Protein AF-A0A6H1ZSN0-F1 (afdb_monomer_lite)

Sequence (52 aa):
MEKDYLGDGVYAEYDGWGIWLKANDHACPTDEIYLEPSVMEALDRFRKRCGM

pLDDT: mean 91.89, std 8.36, range [59.44, 98.38]

Radius of gyration: 11.77 Å; chains: 1; bounding box: 26×25×26 Å

Foldseek 3Di:
DPWDDPDPQWIWDDPPFWIWIFGDDPVDGPDIDTQGPVNVVVVVVVVVVVVD

Organism: NCBI:txid1070528

Structure (mmCIF, N/CA/C/O backbone):
data_AF-A0A6H1ZSN0-F1
#
_entry.id   AF-A0A6H1ZSN0-F1
#
loop_
_atom_site.group_PDB
_atom_site.id
_atom_site.type_symbol
_atom_site.label_atom_id
_atom_site.label_alt_id
_atom_site.label_comp_id
_atom_site.label_asym_id
_atom_site.label_entity_id
_atom_site.label_seq_id
_atom_site.pdbx_PDB_ins_code
_atom_site.Cartn_x
_atom_site.Cartn_y
_atom_site.Cartn_z
_atom_site.occupancy
_atom_site.B_iso_or_equiv
_atom_site.auth_seq_id
_atom_site.auth_comp_id
_atom_site.auth_asym_id
_atom_site.auth_atom_id
_atom_site.pdbx_PDB_model_num
ATOM 1 N N . MET A 1 1 ? 3.396 -13.075 -4.086 1.00 59.44 1 MET A N 1
ATOM 2 C CA . MET A 1 1 ? 2.169 -13.556 -4.780 1.00 59.44 1 MET A CA 1
ATOM 3 C C . MET A 1 1 ? 2.129 -12.917 -6.166 1.00 59.44 1 MET A C 1
ATOM 5 O O . MET A 1 1 ? 3.059 -12.188 -6.487 1.00 59.44 1 MET A O 1
ATOM 9 N N . GLU A 1 2 ? 1.138 -13.210 -7.013 1.00 76.19 2 GLU A N 1
ATOM 10 C CA . GLU A 1 2 ? 0.936 -12.419 -8.241 1.00 76.19 2 GLU A CA 1
ATOM 11 C C . GLU A 1 2 ? 0.634 -10.953 -7.867 1.00 76.19 2 GLU A C 1
ATOM 13 O O . GLU A 1 2 ? 0.114 -10.693 -6.781 1.00 76.19 2 GLU A O 1
ATOM 18 N N . LYS A 1 3 ? 1.057 -9.997 -8.703 1.00 83.44 3 LYS A N 1
ATOM 19 C CA . LYS A 1 3 ? 0.879 -8.560 -8.447 1.00 83.44 3 LYS A CA 1
ATOM 20 C C . LYS A 1 3 ? -0.541 -8.149 -8.828 1.00 83.44 3 LYS A C 1
ATOM 22 O O . LYS A 1 3 ? -0.925 -8.329 -9.982 1.00 83.44 3 LYS A O 1
ATOM 27 N N . ASP A 1 4 ? -1.261 -7.519 -7.909 1.00 93.75 4 ASP A N 1
ATOM 28 C CA . ASP A 1 4 ? -2.620 -7.031 -8.144 1.00 93.75 4 ASP A CA 1
ATOM 29 C C . ASP A 1 4 ? -2.601 -5.562 -8.575 1.00 93.75 4 ASP A C 1
ATOM 31 O O . ASP A 1 4 ? -2.088 -4.696 -7.866 1.00 93.75 4 ASP A O 1
ATOM 35 N N . TYR A 1 5 ? -3.172 -5.256 -9.742 1.00 93.25 5 TYR A N 1
ATOM 36 C CA . TYR A 1 5 ? -3.336 -3.875 -10.198 1.00 93.25 5 TYR A CA 1
ATOM 37 C C . TYR A 1 5 ? -4.540 -3.218 -9.513 1.00 93.25 5 TYR A C 1
ATOM 39 O O . TYR A 1 5 ? -5.670 -3.684 -9.658 1.00 93.25 5 TYR A O 1
ATOM 47 N N . LEU A 1 6 ? -4.306 -2.116 -8.794 1.00 94.56 6 LEU A N 1
ATOM 48 C CA . LEU A 1 6 ? -5.330 -1.404 -8.018 1.00 94.56 6 LEU A CA 1
ATOM 49 C C . LEU A 1 6 ? -5.949 -0.204 -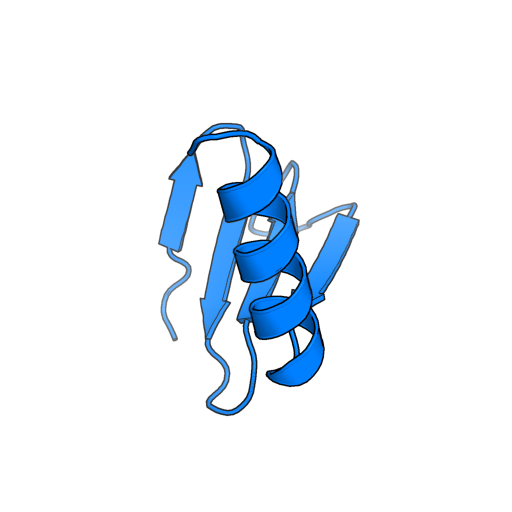8.761 1.00 94.56 6 LEU A C 1
ATOM 51 O O . LEU A 1 6 ? -6.902 0.395 -8.262 1.00 94.56 6 LEU A O 1
ATOM 55 N N . GLY A 1 7 ? -5.432 0.146 -9.943 1.00 92.38 7 GLY A N 1
ATOM 56 C CA . GLY A 1 7 ? -5.773 1.384 -10.653 1.00 92.38 7 GLY A CA 1
ATOM 57 C C . GLY A 1 7 ? -4.721 2.480 -10.457 1.00 92.38 7 GLY A C 1
ATOM 58 O O . GLY A 1 7 ? -3.817 2.341 -9.642 1.00 92.38 7 GLY A O 1
ATOM 59 N N . ASP A 1 8 ? -4.807 3.556 -11.246 1.00 92.06 8 ASP A N 1
ATOM 60 C CA . ASP A 1 8 ? -3.938 4.750 -11.142 1.00 92.06 8 ASP A CA 1
ATOM 61 C C . ASP A 1 8 ? -2.420 4.461 -11.173 1.00 92.06 8 ASP A C 1
ATOM 63 O O . ASP A 1 8 ? -1.606 5.130 -10.547 1.00 92.06 8 ASP A O 1
ATOM 67 N N . GLY A 1 9 ? -2.026 3.397 -11.878 1.00 90.75 9 GLY A N 1
ATOM 68 C CA . GLY A 1 9 ? -0.622 2.977 -11.954 1.00 90.75 9 GLY A CA 1
ATOM 69 C C . GLY A 1 9 ? -0.083 2.343 -10.666 1.00 90.75 9 GLY A C 1
ATOM 70 O O . GLY A 1 9 ? 1.130 2.185 -10.550 1.00 90.75 9 GLY A O 1
ATOM 71 N N . VAL A 1 10 ? -0.956 1.970 -9.724 1.00 94.62 10 VAL A N 1
ATOM 72 C CA . VAL A 1 10 ? -0.603 1.323 -8.454 1.00 94.62 10 VAL A CA 1
ATOM 73 C C . VAL A 1 10 ? -0.763 -0.191 -8.550 1.00 94.62 10 VAL A C 1
ATOM 75 O O . VAL A 1 10 ? -1.798 -0.706 -8.981 1.00 94.62 10 VAL A O 1
ATOM 78 N N . TYR A 1 11 ? 0.255 -0.907 -8.084 1.00 94.31 11 TYR A N 1
ATOM 79 C CA . TYR A 1 11 ? 0.295 -2.364 -8.009 1.00 94.31 11 TYR A CA 1
ATOM 80 C C . TYR A 1 11 ? 0.598 -2.800 -6.580 1.00 94.31 11 TYR A C 1
ATOM 82 O O . TYR A 1 11 ? 1.449 -2.198 -5.927 1.00 94.31 11 TYR A O 1
ATOM 90 N N . ALA A 1 12 ? -0.068 -3.851 -6.112 1.00 95.31 12 ALA A N 1
ATOM 91 C CA . ALA A 1 12 ? 0.093 -4.398 -4.775 1.00 95.31 12 ALA A CA 1
ATOM 92 C C . ALA A 1 12 ? 0.623 -5.835 -4.807 1.00 95.31 12 ALA A C 1
ATOM 94 O O . ALA A 1 12 ? 0.231 -6.639 -5.648 1.00 95.31 12 ALA A O 1
ATOM 95 N N . GLU A 1 13 ? 1.494 -6.174 -3.862 1.00 95.62 13 GLU A N 1
ATOM 96 C CA . GLU A 1 13 ? 1.970 -7.540 -3.654 1.00 95.62 13 GLU A CA 1
ATOM 97 C C . GLU A 1 13 ? 2.023 -7.854 -2.156 1.00 95.62 13 GLU A C 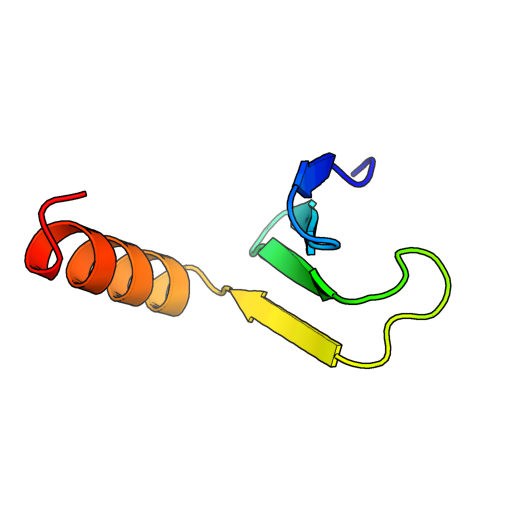1
ATOM 99 O O . GLU A 1 13 ? 2.672 -7.140 -1.394 1.00 95.62 13 GLU A O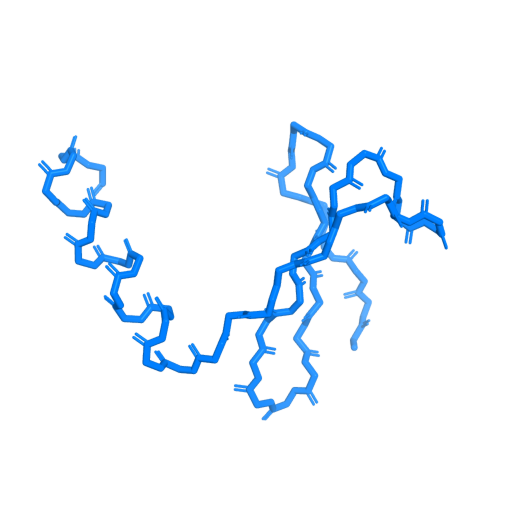 1
ATOM 104 N N . TYR A 1 14 ? 1.355 -8.932 -1.733 1.00 95.56 14 TYR A N 1
ATOM 105 C CA . TYR A 1 14 ? 1.468 -9.455 -0.370 1.00 95.56 14 TYR A CA 1
ATOM 106 C C . TYR A 1 14 ? 2.600 -10.483 -0.286 1.00 95.56 14 TYR A C 1
ATOM 108 O O . TYR A 1 14 ? 2.632 -11.452 -1.057 1.00 95.56 14 TYR A O 1
ATOM 116 N N . ASP A 1 15 ? 3.518 -10.279 0.658 1.00 94.69 15 ASP A N 1
ATOM 117 C CA . ASP A 1 15 ? 4.700 -11.131 0.850 1.00 94.69 15 ASP A CA 1
ATOM 118 C C . ASP A 1 15 ? 4.573 -12.133 2.012 1.00 94.69 15 ASP A C 1
ATOM 120 O O . ASP A 1 15 ? 5.495 -12.905 2.272 1.00 94.69 15 ASP A O 1
ATOM 124 N N . GLY A 1 16 ? 3.417 -12.167 2.684 1.00 94.38 16 GLY A N 1
ATOM 125 C CA . GLY A 1 16 ? 3.178 -13.001 3.867 1.00 94.38 16 GLY A CA 1
ATOM 126 C C . GLY A 1 16 ? 3.303 -12.251 5.195 1.00 94.38 16 GLY A C 1
ATOM 127 O O . GLY A 1 16 ? 2.936 -12.802 6.233 1.00 94.38 16 GLY A O 1
ATOM 128 N N . TRP A 1 17 ? 3.757 -10.995 5.180 1.00 94.81 17 TRP A N 1
ATOM 129 C CA . TRP A 1 17 ? 3.781 -10.124 6.356 1.00 94.81 17 TRP A CA 1
ATOM 130 C C . TRP A 1 17 ? 3.127 -8.768 6.086 1.00 94.81 17 TRP A C 1
ATOM 132 O O . TRP A 1 17 ? 2.252 -8.350 6.847 1.00 94.81 17 TRP A O 1
ATOM 142 N N . GLY A 1 18 ? 3.496 -8.109 4.990 1.00 95.88 18 GLY A N 1
ATOM 143 C CA . GLY A 1 18 ? 3.010 -6.782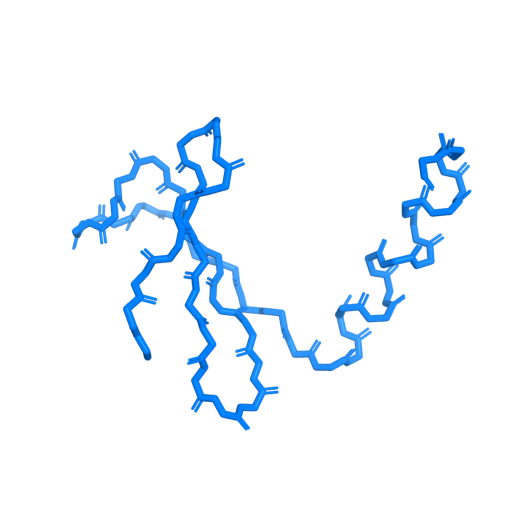 4.622 1.00 95.88 18 GLY A CA 1
ATOM 144 C C . GLY A 1 18 ? 2.701 -6.664 3.134 1.00 95.88 18 GLY A C 1
ATOM 145 O O . GLY A 1 18 ? 2.779 -7.632 2.376 1.00 95.88 18 GLY A O 1
ATOM 146 N N . ILE A 1 19 ? 2.292 -5.464 2.723 1.00 97.38 19 ILE A N 1
ATOM 147 C CA . ILE A 1 19 ? 1.915 -5.177 1.334 1.00 97.38 19 ILE A CA 1
ATOM 148 C C . ILE A 1 19 ? 2.939 -4.231 0.718 1.00 97.38 19 ILE A C 1
ATOM 150 O O . ILE A 1 19 ? 3.120 -3.113 1.192 1.00 97.38 19 ILE A O 1
ATOM 154 N N . TRP A 1 20 ? 3.558 -4.646 -0.380 1.00 96.12 20 TRP A N 1
ATOM 155 C CA . TRP A 1 20 ? 4.330 -3.764 -1.246 1.00 96.12 20 TRP A CA 1
ATOM 156 C C . TRP A 1 20 ? 3.395 -3.040 -2.200 1.00 96.12 20 TRP A C 1
ATOM 158 O O . TRP A 1 20 ? 2.733 -3.688 -3.006 1.00 96.12 20 TRP A O 1
ATOM 168 N N . LEU A 1 21 ? 3.368 -1.711 -2.139 1.00 95.50 21 LEU A N 1
ATOM 169 C CA . LEU A 1 21 ? 2.808 -0.870 -3.187 1.00 95.50 21 LEU A CA 1
ATOM 170 C C . LEU A 1 21 ? 3.925 -0.394 -4.107 1.00 95.50 21 LEU A C 1
ATOM 172 O O . LEU A 1 21 ? 4.939 0.126 -3.646 1.00 95.50 21 LEU A O 1
ATOM 176 N N . LYS A 1 22 ? 3.714 -0.555 -5.406 1.00 94.00 22 LYS A N 1
ATOM 177 C CA . LYS A 1 22 ? 4.620 -0.140 -6.477 1.00 94.00 22 LYS A CA 1
ATOM 178 C C . LYS A 1 22 ? 3.860 0.803 -7.397 1.00 94.00 22 LYS A C 1
ATOM 180 O O . LYS A 1 22 ? 2.740 0.478 -7.792 1.00 94.00 22 LYS A O 1
ATOM 185 N N . ALA A 1 23 ? 4.441 1.956 -7.708 1.00 91.94 23 ALA A N 1
ATOM 186 C CA . ALA A 1 23 ? 3.812 2.961 -8.561 1.00 91.94 23 ALA A CA 1
ATOM 187 C C . ALA A 1 23 ? 4.556 3.143 -9.893 1.00 91.94 23 ALA A C 1
ATOM 189 O O . ALA A 1 23 ? 5.738 2.817 -10.021 1.00 91.94 23 ALA A O 1
ATOM 190 N N . ASN A 1 24 ? 3.839 3.708 -10.868 1.00 81.44 24 ASN A N 1
ATOM 191 C CA . ASN A 1 24 ? 4.263 4.019 -12.238 1.00 81.44 24 ASN A CA 1
ATOM 192 C C . ASN A 1 24 ? 4.479 2.793 -13.137 1.00 81.44 24 ASN A C 1
ATOM 194 O O . ASN A 1 24 ? 3.819 2.678 -14.169 1.00 81.44 24 ASN A O 1
ATOM 198 N N . ASP A 1 25 ? 5.354 1.866 -12.750 1.00 78.25 25 ASP A N 1
ATOM 199 C CA . ASP A 1 25 ? 5.666 0.666 -13.531 1.00 78.25 25 ASP A CA 1
ATOM 200 C C . ASP A 1 25 ? 5.782 -0.565 -12.622 1.00 78.25 25 ASP A C 1
ATOM 202 O O . ASP A 1 25 ? 6.449 -0.543 -11.591 1.00 78.25 25 ASP A O 1
ATOM 206 N N . HIS A 1 26 ? 5.119 -1.664 -12.981 1.00 69.94 26 HIS A N 1
ATOM 207 C CA . HIS A 1 26 ? 5.124 -2.872 -12.153 1.00 69.94 26 HIS A CA 1
ATOM 208 C C . HIS A 1 26 ? 6.381 -3.733 -12.326 1.00 69.94 26 HIS A C 1
ATOM 210 O O . HIS A 1 26 ? 6.632 -4.596 -11.480 1.00 69.94 26 HIS A O 1
ATOM 216 N N . ALA A 1 27 ? 7.148 -3.560 -13.404 1.00 75.88 27 ALA A N 1
ATOM 217 C CA . ALA A 1 27 ? 8.385 -4.285 -13.689 1.00 75.88 27 ALA A CA 1
ATOM 218 C C . ALA A 1 27 ? 9.627 -3.537 -13.167 1.00 75.88 27 ALA A C 1
ATOM 220 O O . ALA A 1 27 ? 10.524 -4.171 -12.612 1.00 75.88 27 ALA A O 1
ATOM 221 N N . CYS A 1 28 ? 9.652 -2.210 -13.288 1.00 78.50 28 CYS A N 1
ATOM 222 C CA . CYS A 1 28 ? 10.706 -1.307 -12.830 1.00 78.50 28 CYS A CA 1
ATOM 223 C C . CYS A 1 28 ? 10.102 -0.079 -12.118 1.00 78.50 28 CYS A C 1
ATOM 225 O O . CYS A 1 28 ? 10.174 1.031 -12.654 1.00 78.50 28 CYS A O 1
ATOM 227 N N . PRO A 1 29 ? 9.495 -0.253 -10.930 1.00 79.00 29 PRO A N 1
ATOM 228 C CA . PRO A 1 29 ? 8.896 0.856 -10.195 1.00 79.00 29 PRO A CA 1
ATOM 229 C C . PRO A 1 29 ? 9.951 1.889 -9.801 1.00 79.00 29 PRO A C 1
ATOM 231 O O . PRO A 1 29 ? 11.055 1.544 -9.380 1.00 79.00 29 PRO A O 1
ATOM 234 N N . THR A 1 30 ? 9.599 3.167 -9.911 1.00 82.38 30 THR A N 1
ATOM 235 C CA . THR A 1 30 ? 10.429 4.266 -9.393 1.00 82.38 30 THR A CA 1
ATOM 236 C C . THR A 1 30 ? 10.187 4.511 -7.912 1.00 82.38 30 THR A C 1
ATOM 238 O O . THR A 1 30 ? 11.071 5.011 -7.223 1.00 82.38 30 THR A O 1
ATOM 241 N N . ASP A 1 31 ? 8.999 4.140 -7.433 1.00 89.62 31 ASP A N 1
ATOM 242 C CA . ASP A 1 31 ? 8.530 4.396 -6.081 1.00 89.62 31 ASP A CA 1
ATOM 243 C C . ASP A 1 31 ? 7.920 3.118 -5.501 1.00 89.62 31 ASP A C 1
ATOM 245 O O . ASP A 1 31 ? 7.033 2.496 -6.100 1.00 89.62 31 ASP A O 1
ATOM 249 N N . GLU A 1 32 ? 8.398 2.743 -4.317 1.00 92.88 32 GLU A N 1
ATOM 250 C CA . GLU A 1 32 ? 7.934 1.581 -3.567 1.00 92.88 32 GLU A CA 1
ATOM 251 C C . GLU A 1 32 ? 7.579 1.999 -2.135 1.00 92.88 32 GLU A C 1
ATOM 253 O O . GLU A 1 32 ? 8.338 2.707 -1.471 1.00 92.88 32 GLU A O 1
ATOM 258 N N . ILE A 1 33 ? 6.421 1.555 -1.647 1.00 95.50 33 ILE A N 1
ATOM 259 C CA . ILE A 1 33 ? 5.962 1.784 -0.275 1.00 95.50 33 ILE A CA 1
ATOM 260 C C . ILE A 1 33 ? 5.638 0.428 0.337 1.00 95.50 33 ILE A C 1
ATOM 262 O O . ILE A 1 33 ? 4.811 -0.308 -0.197 1.00 95.50 33 ILE A O 1
ATOM 266 N N . TYR A 1 34 ? 6.243 0.113 1.478 1.00 96.81 34 TYR A N 1
ATOM 267 C CA . TYR A 1 34 ? 5.907 -1.094 2.221 1.00 96.81 34 TYR A CA 1
ATOM 268 C C . TYR A 1 34 ? 4.931 -0.786 3.354 1.00 96.81 34 TYR A C 1
ATOM 270 O O . TYR A 1 34 ? 5.209 0.015 4.249 1.00 9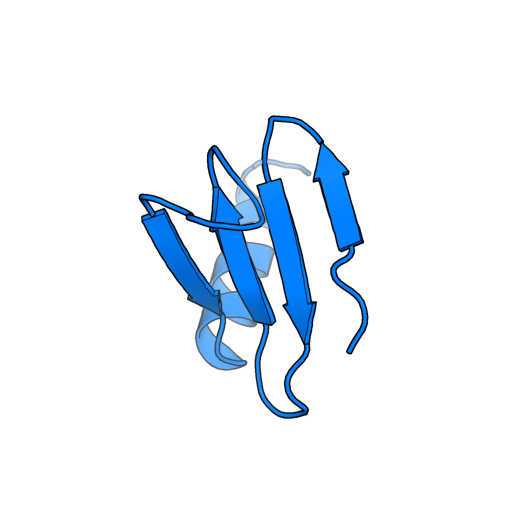6.81 34 TYR A O 1
ATOM 278 N N . LEU A 1 35 ? 3.767 -1.422 3.306 1.00 97.81 35 LEU A N 1
ATOM 279 C CA . LEU A 1 35 ? 2.717 -1.288 4.300 1.00 97.81 35 LEU A CA 1
ATOM 280 C C . LEU A 1 35 ? 2.799 -2.457 5.280 1.00 97.81 35 LEU A C 1
ATOM 282 O O . LEU A 1 35 ? 2.131 -3.482 5.130 1.00 97.81 35 LEU A O 1
ATOM 286 N N . GLU A 1 36 ? 3.631 -2.286 6.303 1.00 97.50 36 GLU A N 1
ATOM 287 C CA . GLU A 1 36 ? 3.622 -3.152 7.483 1.00 97.50 36 GLU A CA 1
ATOM 288 C C . GLU A 1 36 ? 2.265 -3.085 8.210 1.00 97.50 36 GLU A C 1
ATOM 290 O O . GLU A 1 36 ? 1.532 -2.098 8.057 1.00 97.50 36 GLU A O 1
ATOM 295 N N . PRO A 1 37 ? 1.923 -4.075 9.060 1.00 97.06 37 PRO A N 1
ATOM 296 C CA . PRO A 1 37 ? 0.620 -4.124 9.728 1.00 97.06 37 PRO A CA 1
ATOM 297 C C . PRO A 1 37 ? 0.214 -2.817 10.432 1.00 97.06 37 PRO A C 1
ATOM 299 O O . PRO A 1 37 ? -0.901 -2.329 10.254 1.00 97.06 37 PRO A O 1
ATOM 302 N N . SER A 1 38 ? 1.134 -2.184 11.163 1.00 97.56 38 SER A N 1
ATOM 303 C CA . SER A 1 38 ? 0.869 -0.925 11.877 1.00 97.56 38 SER A CA 1
ATOM 304 C C . SER A 1 38 ? 0.632 0.267 10.938 1.00 97.56 38 SER A C 1
ATOM 306 O O . SER A 1 38 ? -0.161 1.164 11.247 1.00 97.56 38 SER A O 1
ATOM 308 N N . VAL A 1 39 ? 1.286 0.274 9.773 1.00 97.94 39 VAL A N 1
ATOM 309 C CA . VAL A 1 39 ? 1.116 1.289 8.728 1.00 97.94 39 VAL A CA 1
ATOM 310 C C . VAL A 1 39 ? -0.241 1.112 8.050 1.00 97.94 39 VAL A C 1
ATOM 312 O O . VAL A 1 39 ? -0.958 2.097 7.875 1.00 97.94 39 VAL A O 1
ATOM 315 N N . MET A 1 40 ? -0.644 -0.129 7.755 1.00 97.50 40 MET A N 1
ATOM 316 C CA . MET A 1 40 ? -1.980 -0.437 7.232 1.00 97.50 40 MET A CA 1
ATOM 317 C C . MET A 1 40 ? -3.088 0.030 8.176 1.00 97.50 40 MET A C 1
ATOM 319 O O . MET A 1 40 ? -4.048 0.668 7.740 1.00 97.50 40 MET A O 1
ATOM 323 N N . GLU A 1 41 ? -2.943 -0.212 9.479 1.00 97.94 41 GLU A N 1
ATOM 324 C CA . GLU A 1 41 ? -3.893 0.295 10.470 1.00 97.94 41 GLU A CA 1
ATOM 325 C C . GLU A 1 41 ? -3.948 1.829 10.491 1.00 97.94 41 GLU A C 1
ATOM 327 O O . GLU A 1 41 ? -5.021 2.422 10.627 1.00 97.94 41 GLU A O 1
ATOM 332 N N . ALA A 1 42 ? -2.798 2.499 10.371 1.00 98.31 42 ALA A N 1
ATOM 333 C CA . ALA A 1 42 ? -2.739 3.956 10.318 1.00 98.31 42 ALA A CA 1
ATOM 334 C C . ALA A 1 42 ? -3.411 4.514 9.054 1.00 98.31 42 ALA A C 1
ATOM 336 O O . ALA A 1 42 ? -4.151 5.500 9.150 1.00 98.31 42 ALA A O 1
ATOM 337 N N . LEU A 1 43 ? -3.201 3.863 7.907 1.00 97.62 43 LEU A N 1
ATOM 338 C CA . LEU A 1 43 ? -3.833 4.202 6.637 1.00 97.62 43 LEU A CA 1
ATOM 339 C C . LEU A 1 43 ? -5.352 4.015 6.703 1.00 97.62 43 LEU A C 1
ATOM 341 O O . LEU A 1 43 ? -6.088 4.919 6.319 1.00 97.62 43 LEU A O 1
ATOM 345 N N . ASP A 1 44 ? -5.843 2.910 7.267 1.00 97.81 44 ASP A N 1
ATOM 346 C CA . ASP A 1 44 ? -7.284 2.691 7.438 1.00 97.81 44 ASP A CA 1
ATOM 347 C C . ASP A 1 44 ? -7.912 3.717 8.399 1.00 97.81 44 ASP A C 1
ATOM 349 O O . ASP A 1 44 ? -8.984 4.263 8.128 1.00 97.81 44 ASP A O 1
ATOM 353 N N . ARG A 1 45 ? -7.217 4.080 9.488 1.00 98.38 45 ARG A N 1
ATOM 354 C CA . ARG A 1 45 ? -7.646 5.193 10.355 1.00 98.38 45 ARG A CA 1
ATOM 355 C C . ARG A 1 45 ? -7.708 6.517 9.598 1.00 98.38 45 ARG A C 1
ATOM 357 O O . ARG A 1 45 ? -8.584 7.328 9.890 1.00 98.38 45 ARG A O 1
ATOM 364 N N . PHE A 1 46 ? -6.771 6.778 8.687 1.00 98.38 46 PHE A N 1
ATOM 365 C CA . PHE A 1 46 ? -6.793 7.974 7.844 1.00 98.38 46 PHE A CA 1
ATOM 366 C C . PHE A 1 46 ? -7.967 7.940 6.860 1.00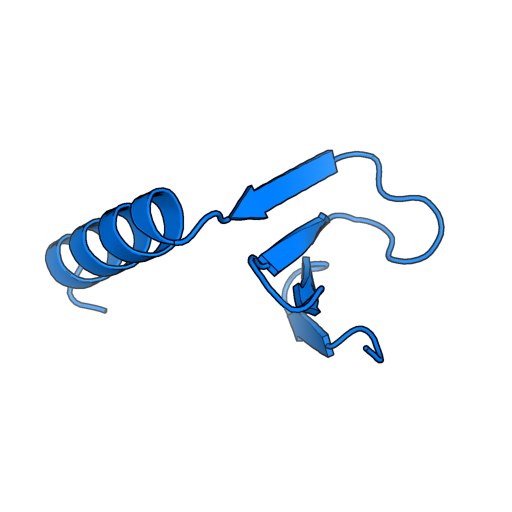 98.38 46 PHE A C 1
ATOM 368 O O . PHE A 1 46 ? -8.751 8.885 6.848 1.00 98.38 46 PHE A O 1
ATOM 375 N N . ARG A 1 47 ? -8.161 6.824 6.149 1.00 98.12 47 ARG A N 1
ATOM 376 C CA . ARG A 1 47 ? -9.292 6.588 5.238 1.00 98.12 47 ARG A CA 1
ATOM 377 C C . ARG A 1 47 ? -10.637 6.894 5.905 1.00 98.12 47 ARG A C 1
ATOM 379 O O . ARG A 1 47 ? -11.419 7.680 5.378 1.00 98.12 47 ARG A O 1
ATOM 386 N N . LYS A 1 48 ? -10.846 6.386 7.125 1.00 98.12 48 LYS A N 1
ATOM 387 C CA . LYS A 1 48 ? -12.046 6.660 7.937 1.00 98.12 48 LYS A CA 1
ATOM 388 C C . LYS A 1 48 ? -12.236 8.147 8.260 1.00 98.12 48 LYS A C 1
ATOM 390 O O . LYS A 1 48 ? -13.362 8.632 8.237 1.00 98.12 48 LYS A O 1
ATOM 395 N N . ARG A 1 49 ? -11.159 8.896 8.546 1.00 98.00 49 ARG A N 1
ATOM 396 C CA . ARG A 1 49 ? -11.238 10.357 8.774 1.00 98.00 49 ARG A CA 1
ATOM 397 C C . ARG A 1 49 ? -11.605 11.130 7.507 1.00 98.00 49 ARG A C 1
ATOM 399 O O . ARG A 1 49 ? -12.194 12.199 7.617 1.00 98.00 49 ARG A O 1
ATOM 406 N N . CYS A 1 50 ? -11.275 10.592 6.334 1.00 97.56 50 CYS A N 1
ATOM 407 C CA . CYS A 1 50 ? -11.659 11.148 5.037 1.00 97.56 50 CYS A CA 1
ATOM 408 C C . CYS A 1 50 ? -13.107 10.817 4.632 1.00 97.56 50 CYS A C 1
ATOM 410 O O . CYS A 1 50 ? -13.562 11.315 3.607 1.00 97.56 50 CYS A O 1
ATOM 412 N N . GLY A 1 51 ? -13.837 10.009 5.413 1.00 95.25 51 GLY A N 1
ATOM 413 C CA . GLY A 1 51 ? -15.213 9.607 5.096 1.00 95.25 51 GLY A CA 1
ATOM 414 C C . GLY A 1 51 ? -15.323 8.560 3.982 1.00 95.25 51 GLY A C 1
ATOM 415 O O . GLY A 1 51 ? -16.380 8.451 3.363 1.00 95.25 51 GLY A O 1
ATOM 416 N N . MET A 1 52 ? -14.237 7.826 3.721 1.00 91.12 52 MET A N 1
ATOM 417 C CA . MET A 1 52 ? -14.160 6.707 2.771 1.00 91.12 52 MET A CA 1
ATOM 418 C C . MET A 1 52 ? -14.304 5.343 3.456 1.00 91.12 52 MET A C 1
ATOM 420 O O . MET A 1 52 ? -14.035 5.243 4.675 1.00 91.12 52 MET A O 1
#

Secondary structure (DSSP, 8-state):
-PPEEEETTEEEEE-SSSEEEEES-SSS-SEEEEE-HHHHHHHHHHHHHTT-